Protein AF-A0A4Q8MA79-F1 (afdb_monomer_lite)

pLDDT: mean 74.14, std 9.95, range [38.84, 87.62]

Sequence (97 aa):
MKRKKRRIDLFVVPLIAWLGVLAIGMALSHDVELQNVPGYPNRGQLVLYVFLPLSMVLSNLLVLWASLLIPRWISYLLFFFKCRFGVAVFALFGGGV

Secondary structure (DSSP, 8-state):
-HHHHHHHHHHHHHHHHHHHHHHHHHHHHHHHHHH--TTSPPHHHHHHHHHHHHHHHHHHHHHHHHTTTS-HHHHHHHHHHHHHHHHHHHHHHHS--

Organism: NCBI:txid2480810

Structure (mmCIF, N/CA/C/O backbone):
data_AF-A0A4Q8MA79-F1
#
_entry.id   AF-A0A4Q8MA79-F1
#
loop_
_atom_site.group_PDB
_atom_site.id
_atom_site.type_symbol
_atom_site.label_atom_id
_atom_site.label_alt_id
_atom_site.label_comp_id
_atom_site.label_asym_id
_atom_site.label_entity_id
_atom_site.label_seq_id
_atom_site.pdbx_PDB_ins_code
_atom_site.Cartn_x
_atom_site.Cartn_y
_atom_site.Cartn_z
_atom_site.occupancy
_atom_site.B_iso_or_equiv
_atom_site.auth_seq_id
_atom_site.auth_comp_id
_atom_site.auth_asym_id
_atom_site.auth_atom_id
_atom_site.pdbx_PDB_model_num
ATOM 1 N N . MET A 1 1 ? -11.652 -9.395 25.432 1.00 51.69 1 MET A N 1
ATOM 2 C CA . MET A 1 1 ? -10.428 -9.553 24.600 1.00 51.69 1 MET A CA 1
ATOM 3 C C . MET A 1 1 ? -10.662 -9.792 23.098 1.00 51.69 1 MET A C 1
ATOM 5 O O . MET A 1 1 ? -9.997 -9.135 22.305 1.00 51.69 1 MET A O 1
ATOM 9 N N . LYS A 1 2 ? -11.607 -10.646 22.660 1.00 54.09 2 LYS A N 1
ATOM 10 C CA . LYS A 1 2 ? -11.797 -11.021 21.231 1.00 54.09 2 LYS A CA 1
ATOM 11 C C . LYS A 1 2 ? -11.980 -9.851 20.233 1.00 54.09 2 LYS A C 1
ATOM 13 O O . LYS A 1 2 ? -11.536 -9.944 19.095 1.00 54.09 2 LYS A O 1
ATOM 18 N N . ARG A 1 3 ? -12.583 -8.728 20.654 1.00 53.31 3 ARG A N 1
ATOM 19 C CA . ARG A 1 3 ? -12.851 -7.553 19.789 1.00 53.31 3 ARG A CA 1
ATOM 20 C C . ARG A 1 3 ? -11.618 -6.693 19.458 1.00 53.31 3 ARG A C 1
ATOM 22 O O . ARG A 1 3 ? -11.644 -6.008 18.444 1.00 53.31 3 ARG A O 1
ATOM 29 N N . LYS A 1 4 ? -10.567 -6.691 20.294 1.00 54.47 4 LYS A N 1
ATOM 30 C CA . LYS A 1 4 ? -9.294 -6.006 19.971 1.00 54.47 4 LYS A CA 1
ATOM 31 C C . LYS A 1 4 ? -8.472 -6.835 18.976 1.00 54.47 4 LYS A C 1
ATOM 33 O O . LYS A 1 4 ? -7.939 -6.263 18.038 1.00 54.47 4 LYS A O 1
ATOM 38 N N . LYS A 1 5 ? -8.478 -8.168 19.125 1.00 58.53 5 LYS A N 1
ATOM 39 C CA . LYS A 1 5 ? -7.754 -9.109 18.251 1.00 58.53 5 LYS A CA 1
ATOM 40 C C . LYS A 1 5 ? -8.233 -9.042 16.791 1.00 58.53 5 LYS A C 1
ATOM 42 O O . LYS A 1 5 ? -7.437 -8.721 15.923 1.00 58.53 5 LYS A O 1
ATOM 47 N N . ARG A 1 6 ? -9.554 -9.129 16.550 1.00 60.91 6 ARG A N 1
ATOM 48 C CA . ARG A 1 6 ? -10.137 -8.972 15.195 1.00 60.91 6 ARG A CA 1
ATOM 49 C C . ARG A 1 6 ? -9.804 -7.643 14.515 1.00 60.91 6 ARG A C 1
ATOM 51 O O . ARG A 1 6 ? -9.792 -7.580 13.294 1.00 60.91 6 ARG A O 1
ATOM 58 N N . ARG A 1 7 ? -9.596 -6.572 15.292 1.00 60.50 7 ARG A N 1
ATOM 59 C CA . ARG A 1 7 ? -9.266 -5.259 14.729 1.00 60.50 7 ARG A CA 1
ATOM 60 C C . ARG A 1 7 ? -7.857 -5.270 14.138 1.00 60.50 7 ARG A C 1
ATOM 62 O O . ARG A 1 7 ? -7.670 -4.716 13.073 1.00 60.50 7 ARG A O 1
ATOM 69 N N . ILE A 1 8 ? -6.911 -5.933 14.801 1.00 64.25 8 ILE A N 1
ATOM 70 C CA . ILE A 1 8 ? -5.519 -6.058 14.353 1.00 64.25 8 ILE A CA 1
ATOM 71 C C . ILE A 1 8 ? -5.443 -6.933 13.093 1.00 64.25 8 ILE A C 1
ATOM 73 O O . ILE A 1 8 ? -4.822 -6.523 12.118 1.00 64.25 8 ILE A O 1
ATOM 77 N N . ASP A 1 9 ? -6.154 -8.065 13.061 1.00 64.62 9 ASP A N 1
ATOM 78 C CA . ASP A 1 9 ? -6.133 -8.998 11.920 1.00 64.62 9 ASP A CA 1
ATOM 79 C C . ASP A 1 9 ? -6.549 -8.324 10.593 1.00 64.62 9 ASP A C 1
ATOM 81 O O . ASP A 1 9 ? -5.922 -8.539 9.556 1.00 64.62 9 ASP A O 1
ATOM 85 N N . LEU A 1 10 ? -7.550 -7.434 10.640 1.00 70.19 10 LEU A N 1
ATOM 86 C CA . LEU A 1 10 ? -8.067 -6.686 9.482 1.00 70.19 10 LEU A CA 1
ATOM 87 C C . LEU A 1 10 ? -7.069 -5.686 8.875 1.00 70.19 10 LEU A C 1
ATOM 89 O O . LEU A 1 10 ? -7.209 -5.337 7.708 1.00 70.19 10 LEU A O 1
ATOM 93 N N . PHE A 1 11 ? -6.069 -5.238 9.636 1.00 73.25 11 PHE A N 1
ATOM 94 C CA . PHE A 1 11 ? -5.038 -4.303 9.166 1.00 73.25 11 PHE A CA 1
ATOM 95 C C . PHE A 1 11 ? -3.685 -4.977 8.931 1.00 73.25 11 PHE A C 1
ATOM 97 O O . PHE A 1 11 ? -2.910 -4.506 8.100 1.00 73.25 11 PHE A O 1
ATOM 104 N N . VAL A 1 12 ? -3.416 -6.095 9.609 1.00 77.75 12 VAL A N 1
ATOM 105 C CA . VAL A 1 12 ? -2.173 -6.862 9.461 1.00 77.75 12 VAL A CA 1
ATOM 106 C C . VAL A 1 12 ? -2.150 -7.654 8.156 1.00 77.75 12 VAL A C 1
ATOM 108 O O . VAL A 1 12 ? -1.151 -7.599 7.447 1.00 77.75 12 VAL A O 1
ATOM 111 N N . VAL A 1 13 ? -3.240 -8.334 7.784 1.00 79.25 13 VAL A N 1
ATOM 112 C CA . VAL A 1 13 ? -3.286 -9.110 6.526 1.00 79.25 13 VAL A CA 1
ATOM 113 C C . VAL A 1 13 ? -2.999 -8.236 5.292 1.00 79.25 13 VAL A C 1
ATOM 115 O O . VAL A 1 13 ? -2.126 -8.591 4.500 1.00 79.25 13 VAL A O 1
ATOM 118 N N . PRO A 1 14 ? -3.631 -7.061 5.129 1.00 77.88 14 PRO A N 1
ATOM 119 C CA . PRO A 1 14 ? -3.334 -6.180 4.005 1.00 77.88 14 PRO A CA 1
ATOM 120 C C . PRO A 1 14 ? -1.944 -5.539 4.108 1.00 77.88 14 PRO A C 1
ATOM 122 O O . PRO A 1 14 ? -1.330 -5.273 3.083 1.00 77.88 14 PRO A O 1
ATOM 125 N N . LEU A 1 15 ? -1.427 -5.284 5.318 1.00 83.25 15 LEU A N 1
ATOM 126 C CA . LEU A 1 15 ? -0.053 -4.802 5.506 1.00 83.25 15 LEU A CA 1
ATOM 127 C C . LEU A 1 15 ? 0.966 -5.816 4.967 1.00 83.25 15 LEU A C 1
ATOM 129 O O . LEU A 1 15 ? 1.861 -5.432 4.222 1.00 83.25 15 LEU A O 1
ATOM 133 N N . ILE A 1 16 ? 0.792 -7.100 5.291 1.00 84.44 16 ILE A N 1
ATOM 134 C CA . ILE A 1 16 ? 1.640 -8.187 4.784 1.00 84.44 16 ILE A CA 1
ATOM 135 C C . ILE A 1 16 ? 1.525 -8.295 3.260 1.00 84.44 16 ILE A C 1
ATOM 137 O O . ILE A 1 16 ? 2.543 -8.394 2.581 1.00 84.44 16 ILE A O 1
ATOM 141 N N . ALA A 1 17 ? 0.308 -8.219 2.711 1.00 83.25 17 ALA A N 1
ATOM 142 C CA . ALA A 1 17 ? 0.103 -8.258 1.264 1.00 83.25 17 ALA A CA 1
ATOM 143 C C . ALA A 1 17 ? 0.851 -7.119 0.549 1.00 83.25 17 ALA A C 1
ATOM 145 O O . ALA A 1 17 ? 1.588 -7.370 -0.401 1.00 83.25 17 ALA A O 1
ATOM 146 N N . TRP A 1 18 ? 0.736 -5.879 1.039 1.00 83.62 18 TRP A N 1
ATOM 147 C CA . TRP A 1 18 ? 1.439 -4.734 0.453 1.00 83.62 18 TRP A CA 1
ATOM 148 C C . TRP A 1 18 ? 2.960 -4.810 0.613 1.00 83.62 18 TRP A C 1
ATOM 150 O O . TRP A 1 18 ? 3.672 -4.406 -0.302 1.00 83.62 18 TRP A O 1
ATOM 160 N N . LEU A 1 19 ? 3.464 -5.363 1.721 1.00 85.62 19 LEU A N 1
ATOM 161 C CA . LEU A 1 19 ? 4.894 -5.647 1.883 1.00 85.62 19 LEU A CA 1
ATOM 162 C C . LEU A 1 19 ? 5.388 -6.681 0.863 1.00 85.62 19 LEU A C 1
ATOM 164 O O . LEU A 1 19 ? 6.467 -6.509 0.302 1.00 85.62 19 LEU A O 1
ATOM 168 N N . GLY A 1 20 ? 4.591 -7.715 0.584 1.00 85.00 20 GLY A N 1
ATOM 169 C CA . GLY A 1 20 ? 4.896 -8.693 -0.460 1.00 85.00 20 GLY A CA 1
ATOM 170 C C . GLY A 1 20 ? 4.977 -8.051 -1.846 1.00 85.00 20 GLY A C 1
ATOM 171 O O . GLY A 1 20 ? 5.957 -8.247 -2.559 1.00 85.00 20 GLY A O 1
ATOM 172 N N . VAL A 1 21 ? 3.993 -7.218 -2.202 1.00 83.81 21 VAL A N 1
ATOM 173 C CA . VAL A 1 21 ? 4.000 -6.486 -3.482 1.00 83.81 21 VAL A CA 1
ATOM 174 C C . VAL A 1 21 ? 5.188 -5.519 -3.562 1.00 83.81 21 VAL A C 1
ATOM 176 O O . VAL A 1 21 ? 5.826 -5.432 -4.607 1.00 83.81 21 VAL A O 1
ATOM 179 N N . LEU A 1 22 ? 5.538 -4.842 -2.462 1.00 85.31 22 LEU A N 1
ATOM 180 C CA . LEU A 1 22 ? 6.710 -3.965 -2.394 1.00 85.31 22 LEU A CA 1
ATOM 181 C C . LEU A 1 22 ? 8.016 -4.734 -2.637 1.00 85.31 22 LEU A C 1
ATOM 183 O O . LEU A 1 22 ? 8.861 -4.270 -3.395 1.00 85.31 22 LEU A O 1
ATOM 187 N N . ALA A 1 23 ? 8.178 -5.908 -2.021 1.00 84.81 23 ALA A N 1
ATOM 188 C CA . ALA A 1 23 ? 9.359 -6.748 -2.214 1.00 84.81 23 ALA A CA 1
ATOM 189 C C . ALA A 1 23 ? 9.506 -7.200 -3.674 1.00 84.81 23 ALA A C 1
ATOM 191 O O . ALA A 1 23 ? 10.599 -7.111 -4.231 1.00 84.81 23 ALA A O 1
ATOM 192 N N . ILE A 1 24 ? 8.401 -7.605 -4.310 1.00 81.88 24 ILE A N 1
ATOM 193 C CA . ILE A 1 24 ? 8.378 -7.953 -5.738 1.00 81.88 24 ILE A CA 1
ATOM 194 C C . ILE A 1 24 ? 8.750 -6.731 -6.590 1.00 81.88 24 ILE A C 1
ATOM 196 O O . ILE A 1 24 ? 9.604 -6.837 -7.464 1.00 81.88 24 ILE A O 1
ATOM 200 N N . GLY A 1 25 ? 8.174 -5.557 -6.307 1.00 77.94 25 GLY A N 1
ATOM 201 C CA . GLY A 1 25 ? 8.495 -4.316 -7.019 1.00 77.94 25 GLY A CA 1
ATOM 202 C C . GLY A 1 25 ? 9.969 -3.908 -6.905 1.00 77.94 25 GLY A C 1
ATOM 203 O O . GLY A 1 25 ? 10.562 -3.477 -7.894 1.00 77.94 25 GLY A O 1
ATOM 204 N N . MET A 1 26 ? 10.583 -4.080 -5.729 1.00 81.12 26 MET A N 1
ATOM 205 C CA . MET A 1 26 ? 12.012 -3.805 -5.521 1.00 81.12 26 MET A CA 1
ATOM 206 C C . MET A 1 26 ? 12.905 -4.799 -6.270 1.00 81.12 26 MET A C 1
ATOM 208 O O . MET A 1 26 ? 13.862 -4.370 -6.910 1.00 81.12 26 MET A O 1
ATOM 212 N N . ALA A 1 27 ? 12.580 -6.096 -6.231 1.00 80.38 27 ALA A N 1
ATOM 213 C CA . ALA A 1 27 ? 13.325 -7.125 -6.958 1.00 80.38 27 ALA A CA 1
ATOM 214 C C . ALA A 1 27 ? 13.280 -6.878 -8.474 1.00 80.38 27 ALA A C 1
ATOM 216 O O . ALA A 1 27 ? 14.320 -6.797 -9.120 1.00 80.38 27 ALA A O 1
ATOM 217 N N . LEU A 1 28 ? 12.082 -6.627 -9.015 1.00 73.19 28 LEU A N 1
ATOM 218 C CA . LEU A 1 28 ? 11.907 -6.278 -10.424 1.00 73.19 28 LEU A CA 1
ATOM 219 C C . LEU A 1 28 ? 12.659 -4.993 -10.792 1.00 73.19 28 LEU A C 1
ATOM 221 O O . LEU A 1 28 ? 13.286 -4.936 -11.839 1.00 73.19 28 LEU A O 1
ATOM 225 N N . SER A 1 29 ? 12.652 -3.962 -9.944 1.00 72.81 29 SER A N 1
ATOM 226 C CA . SER A 1 29 ? 13.393 -2.727 -10.245 1.00 72.81 29 SER A CA 1
ATOM 227 C C . SER A 1 29 ? 14.903 -2.954 -10.330 1.00 72.81 29 SER A C 1
ATOM 229 O O . SER A 1 29 ? 15.552 -2.361 -11.188 1.00 72.81 29 SER A O 1
ATOM 231 N N . HIS A 1 30 ? 15.449 -3.830 -9.483 1.00 71.12 30 HIS A N 1
ATOM 232 C CA . HIS A 1 30 ? 16.864 -4.187 -9.517 1.00 71.12 30 HIS A CA 1
ATOM 233 C C . HIS A 1 30 ? 17.232 -4.949 -10.797 1.00 71.12 30 HIS A C 1
ATOM 235 O O . HIS A 1 30 ? 18.199 -4.595 -11.466 1.00 71.12 30 HIS A O 1
ATOM 241 N N . ASP A 1 31 ? 16.426 -5.943 -11.177 1.00 68.12 31 ASP A N 1
ATOM 242 C CA . ASP A 1 31 ? 16.691 -6.769 -12.359 1.00 68.12 31 ASP A CA 1
ATOM 243 C C . ASP A 1 31 ? 16.498 -5.997 -13.674 1.00 68.12 31 ASP A C 1
ATOM 245 O O . ASP A 1 31 ? 17.222 -6.222 -14.644 1.00 68.12 31 ASP A O 1
ATOM 249 N N . VAL A 1 32 ? 15.552 -5.052 -13.727 1.00 64.56 32 VAL A N 1
ATOM 250 C CA . VAL A 1 32 ? 15.264 -4.287 -14.95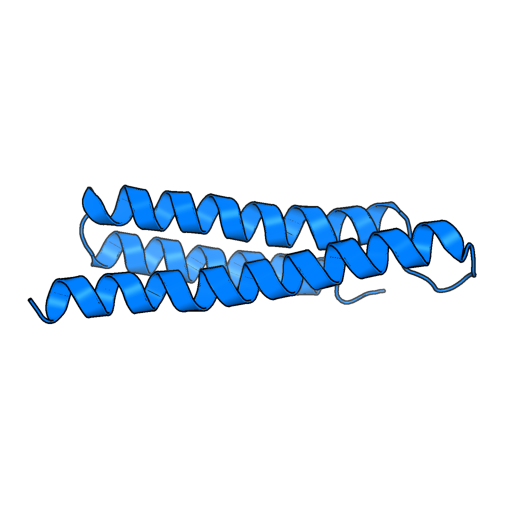1 1.00 64.56 32 VAL A CA 1
ATOM 251 C C . VAL A 1 32 ? 16.275 -3.170 -15.204 1.00 64.56 32 VAL A C 1
ATOM 253 O O . VAL A 1 32 ? 16.619 -2.937 -16.364 1.00 64.56 32 VAL A O 1
ATOM 256 N N . GLU A 1 33 ? 16.826 -2.533 -14.162 1.00 64.56 33 GLU A N 1
ATOM 257 C CA . GLU A 1 33 ? 17.969 -1.616 -14.335 1.00 64.56 33 GLU A CA 1
ATOM 258 C C . GLU A 1 33 ? 19.175 -2.318 -14.985 1.00 64.56 33 GLU A C 1
ATOM 260 O O . GLU A 1 33 ? 19.964 -1.669 -15.672 1.00 64.56 33 GLU A O 1
ATOM 265 N N . LEU A 1 34 ? 19.291 -3.642 -14.834 1.00 62.44 34 LEU A N 1
ATOM 266 C CA . LEU A 1 34 ? 20.369 -4.439 -15.419 1.00 62.44 34 LEU A CA 1
ATOM 267 C C . LEU A 1 34 ? 20.099 -4.875 -16.867 1.00 62.44 34 LEU A C 1
ATOM 269 O O . LEU A 1 34 ? 21.048 -5.197 -17.581 1.00 62.44 34 LEU A O 1
ATOM 273 N N . GLN A 1 35 ? 18.839 -4.909 -17.314 1.00 62.47 35 GLN A N 1
ATOM 274 C CA . GLN A 1 35 ? 18.474 -5.607 -18.550 1.00 62.47 35 GLN A CA 1
ATOM 275 C C . GLN A 1 35 ? 18.363 -4.710 -19.796 1.00 62.47 35 GLN A C 1
ATOM 277 O O . GLN A 1 35 ? 18.632 -5.213 -20.878 1.00 62.47 35 GLN A O 1
ATOM 282 N N . ASN A 1 36 ? 18.066 -3.403 -19.705 1.00 61.12 36 ASN A N 1
ATOM 283 C CA . ASN A 1 36 ? 18.018 -2.465 -20.860 1.00 61.12 36 ASN A CA 1
ATOM 284 C C . ASN A 1 36 ? 17.350 -3.029 -22.151 1.00 61.12 36 ASN A C 1
ATOM 286 O O . ASN A 1 36 ? 17.731 -2.669 -23.267 1.00 61.12 36 ASN A O 1
ATOM 290 N N . VAL A 1 37 ? 16.356 -3.920 -22.025 1.00 59.97 37 VAL A N 1
ATOM 291 C CA . VAL A 1 37 ? 15.690 -4.561 -23.173 1.00 59.97 37 VAL A CA 1
ATOM 292 C C . VAL A 1 37 ? 14.401 -3.804 -23.529 1.00 59.97 37 VAL A C 1
ATOM 294 O O . VAL A 1 37 ? 13.611 -3.498 -22.633 1.00 59.97 37 VAL A O 1
ATOM 297 N N . PRO A 1 38 ? 14.130 -3.524 -24.818 1.00 57.72 38 PRO A N 1
ATOM 298 C CA . PRO A 1 38 ? 12.857 -2.950 -25.257 1.00 57.72 38 PRO A CA 1
ATOM 299 C C . PRO A 1 38 ? 11.667 -3.840 -24.861 1.00 57.72 38 PRO A C 1
ATOM 301 O O . PRO A 1 38 ? 11.692 -5.045 -25.099 1.00 57.72 38 PRO A O 1
ATOM 304 N N . GLY A 1 39 ? 10.621 -3.249 -24.276 1.00 62.22 39 GLY A N 1
ATOM 305 C CA . GLY A 1 39 ? 9.424 -3.962 -23.797 1.00 62.22 39 GLY A CA 1
ATOM 306 C C . GLY A 1 39 ? 9.395 -4.223 -22.287 1.00 62.22 39 GLY A C 1
ATOM 307 O O . GLY A 1 39 ? 8.369 -4.651 -21.763 1.00 62.22 39 GLY A O 1
ATOM 308 N N . TYR A 1 40 ? 10.482 -3.922 -21.575 1.00 62.81 40 TYR A N 1
ATOM 309 C CA . TYR A 1 40 ? 10.477 -3.871 -20.115 1.00 62.81 40 TYR A CA 1
ATOM 310 C C . TYR A 1 40 ? 9.895 -2.548 -19.598 1.00 62.81 40 TYR A C 1
ATOM 312 O O . TYR A 1 40 ? 10.050 -1.521 -20.261 1.00 62.81 40 TYR A O 1
ATOM 320 N N . PRO A 1 41 ? 9.235 -2.547 -18.421 1.00 64.19 41 PRO A N 1
ATOM 321 C CA . PRO A 1 41 ? 8.638 -1.343 -17.867 1.00 64.19 41 PRO A CA 1
ATOM 322 C C . PRO A 1 41 ? 9.671 -0.226 -17.733 1.00 64.19 41 PRO A C 1
ATOM 324 O O . PRO A 1 41 ? 10.745 -0.403 -17.155 1.00 64.19 41 PRO A O 1
ATOM 327 N N . ASN A 1 42 ? 9.318 0.946 -18.258 1.00 72.00 42 ASN A N 1
ATOM 328 C CA . ASN A 1 42 ? 10.185 2.118 -18.251 1.00 72.00 42 ASN A CA 1
ATOM 329 C C . ASN A 1 42 ? 10.514 2.508 -16.802 1.00 72.00 42 ASN A C 1
ATOM 331 O O . ASN A 1 42 ? 9.726 2.258 -15.886 1.00 72.00 42 ASN A O 1
ATOM 335 N N . ARG A 1 43 ? 11.622 3.226 -16.577 1.00 67.06 43 ARG A N 1
ATOM 336 C CA . ARG A 1 43 ? 12.046 3.656 -15.229 1.00 67.06 43 ARG A CA 1
ATOM 337 C C . ARG A 1 43 ? 10.922 4.313 -14.406 1.00 67.06 43 ARG A C 1
ATOM 339 O O . ARG A 1 43 ? 10.825 4.081 -13.208 1.00 67.06 43 ARG A O 1
ATOM 346 N N . GLY A 1 44 ? 10.028 5.074 -15.045 1.00 68.38 44 GLY A N 1
ATOM 347 C CA . GLY A 1 44 ? 8.850 5.666 -14.392 1.00 68.38 44 GLY A CA 1
ATOM 348 C C . GLY A 1 44 ? 7.786 4.656 -13.926 1.00 68.38 44 GLY A C 1
ATOM 349 O O . GLY A 1 44 ? 7.181 4.853 -12.875 1.00 68.38 44 GLY A O 1
ATOM 350 N N . GLN A 1 45 ? 7.584 3.554 -14.655 1.00 70.88 45 GLN A N 1
ATOM 351 C CA . GLN A 1 45 ? 6.684 2.463 -14.257 1.00 70.88 45 GLN A CA 1
ATOM 352 C C . GLN A 1 45 ? 7.285 1.645 -13.104 1.00 70.88 45 GLN A C 1
ATOM 354 O O . GLN A 1 45 ? 6.578 1.314 -12.158 1.00 70.88 45 GLN A O 1
ATOM 359 N N . LEU A 1 46 ? 8.602 1.407 -13.111 1.00 69.44 46 LEU A N 1
ATOM 360 C CA . LEU A 1 46 ? 9.316 0.776 -11.987 1.00 69.44 46 LEU A CA 1
ATOM 361 C C . LEU A 1 46 ? 9.211 1.586 -10.694 1.00 69.44 46 LEU A C 1
ATOM 363 O O . LEU A 1 46 ? 8.913 1.038 -9.633 1.00 69.44 46 LEU A O 1
ATOM 367 N N . VAL A 1 47 ? 9.354 2.910 -10.793 1.00 72.19 47 VAL A N 1
ATOM 368 C CA . VAL A 1 47 ? 9.114 3.828 -9.673 1.00 72.19 47 VAL A CA 1
ATOM 369 C C . VAL A 1 47 ? 7.695 3.639 -9.124 1.00 72.19 47 VAL A C 1
ATOM 371 O O . VAL A 1 47 ? 7.526 3.504 -7.915 1.00 72.19 47 VAL A O 1
ATOM 374 N N . LEU A 1 48 ? 6.671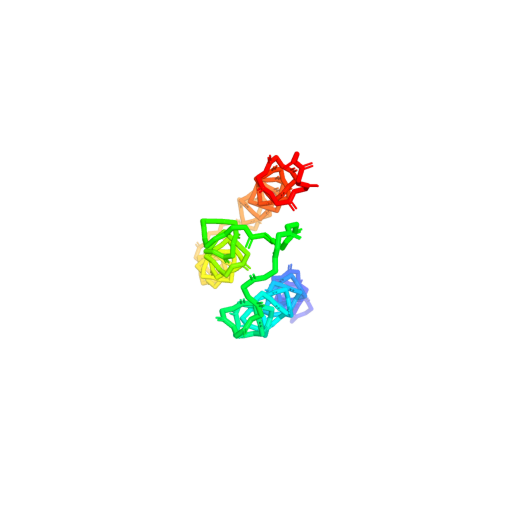 3.530 -9.974 1.00 73.94 48 LEU A N 1
ATOM 375 C CA . LEU A 1 48 ? 5.298 3.267 -9.523 1.00 73.94 48 LEU A CA 1
ATOM 376 C C . LEU A 1 48 ? 5.146 1.907 -8.820 1.00 73.94 48 LEU A C 1
ATOM 378 O O . LEU A 1 48 ? 4.461 1.840 -7.797 1.00 73.94 48 LEU A O 1
ATOM 382 N N . TYR A 1 49 ? 5.814 0.853 -9.296 1.00 73.31 49 TYR A N 1
ATOM 383 C CA . TYR A 1 49 ? 5.774 -0.475 -8.668 1.00 73.31 49 TYR A CA 1
ATOM 384 C C . TYR A 1 49 ? 6.433 -0.534 -7.286 1.00 73.31 49 TYR A C 1
ATOM 386 O O . TYR A 1 49 ? 6.118 -1.434 -6.513 1.00 73.31 49 TYR A O 1
ATOM 394 N N . VAL A 1 50 ? 7.296 0.422 -6.935 1.00 81.25 50 VAL A N 1
ATOM 395 C CA . VAL A 1 50 ? 7.904 0.516 -5.596 1.00 81.25 50 VAL A CA 1
ATOM 396 C C . VAL A 1 50 ? 7.181 1.546 -4.728 1.00 81.25 50 VAL A C 1
ATOM 398 O O . VAL A 1 50 ? 6.781 1.252 -3.600 1.00 81.25 50 VAL A O 1
ATOM 401 N N . PHE A 1 51 ? 6.954 2.753 -5.246 1.00 82.25 51 PHE A N 1
ATOM 402 C CA . PHE A 1 51 ? 6.361 3.841 -4.469 1.00 82.25 51 PHE A CA 1
ATOM 403 C C . PHE A 1 51 ? 4.893 3.593 -4.133 1.00 82.25 51 PHE A C 1
ATOM 405 O O . PHE A 1 51 ? 4.461 3.939 -3.029 1.00 82.25 51 PHE A O 1
ATOM 412 N N . LEU A 1 52 ? 4.116 2.973 -5.029 1.00 82.69 52 LEU A N 1
ATOM 413 C CA . LEU A 1 52 ? 2.706 2.717 -4.749 1.00 82.69 52 LEU A CA 1
ATOM 414 C C . LEU A 1 52 ? 2.539 1.698 -3.609 1.00 82.69 52 LEU A C 1
ATOM 416 O O . LEU A 1 52 ? 1.887 2.054 -2.622 1.00 82.69 52 LEU A O 1
ATOM 420 N N . PRO A 1 53 ? 3.155 0.498 -3.635 1.00 82.50 53 PRO A N 1
ATOM 421 C CA . PRO A 1 53 ? 3.078 -0.421 -2.501 1.00 82.50 53 PRO A CA 1
ATOM 422 C C . PRO A 1 53 ? 3.654 0.175 -1.216 1.00 82.50 53 PRO A C 1
ATOM 424 O O . PRO A 1 53 ? 3.050 0.020 -0.156 1.00 82.50 53 PRO A O 1
ATOM 427 N N . LEU A 1 54 ? 4.754 0.934 -1.294 1.00 86.38 54 LEU A N 1
ATOM 428 C CA . LEU A 1 54 ? 5.334 1.614 -0.133 1.00 86.38 54 LEU A CA 1
ATOM 429 C C . LEU A 1 54 ? 4.345 2.604 0.499 1.00 86.38 54 LEU A C 1
ATOM 431 O O . LEU A 1 54 ? 4.124 2.578 1.712 1.00 86.38 54 LEU A O 1
ATOM 435 N N . SER A 1 55 ? 3.686 3.433 -0.314 1.00 84.81 55 SER A N 1
ATOM 436 C CA . SER A 1 55 ? 2.661 4.372 0.157 1.00 84.81 55 SER A CA 1
ATOM 437 C C . SER A 1 55 ? 1.483 3.646 0.818 1.00 84.81 55 SER A C 1
ATOM 439 O O . SER A 1 55 ? 0.933 4.113 1.823 1.00 84.81 55 SER A O 1
ATOM 441 N N . MET A 1 56 ? 1.130 2.457 0.317 1.00 84.75 56 MET A N 1
ATOM 442 C CA . MET A 1 56 ? 0.082 1.610 0.881 1.00 84.75 56 MET A CA 1
ATOM 443 C C . MET A 1 56 ? 0.508 0.968 2.202 1.00 84.75 56 MET A C 1
ATOM 445 O O . MET A 1 56 ? -0.310 0.900 3.118 1.00 84.75 56 MET A O 1
ATOM 449 N N . VAL A 1 57 ? 1.767 0.559 2.357 1.00 86.81 57 VAL A N 1
ATOM 450 C CA . VAL A 1 57 ? 2.314 0.092 3.642 1.00 86.81 57 VAL A CA 1
ATOM 451 C C . VAL A 1 57 ? 2.257 1.219 4.676 1.00 86.81 57 VAL A C 1
ATOM 453 O O . VAL A 1 57 ? 1.635 1.056 5.729 1.00 86.81 57 VAL A O 1
ATOM 456 N N . LEU A 1 58 ? 2.811 2.391 4.351 1.00 87.62 58 LEU A N 1
ATOM 457 C CA . LEU A 1 58 ? 2.888 3.539 5.263 1.00 87.62 58 LEU A CA 1
ATOM 458 C C . LEU A 1 58 ? 1.509 4.018 5.713 1.00 87.62 58 LEU A C 1
ATOM 460 O O . LEU A 1 58 ? 1.244 4.174 6.904 1.00 87.62 58 LEU A O 1
ATOM 464 N N . SER A 1 59 ? 0.583 4.182 4.774 1.00 83.75 59 SER A N 1
ATOM 465 C CA . SER A 1 59 ? -0.779 4.583 5.116 1.00 83.75 59 SER A CA 1
ATOM 466 C C . SER A 1 59 ? -1.533 3.492 5.889 1.00 83.75 59 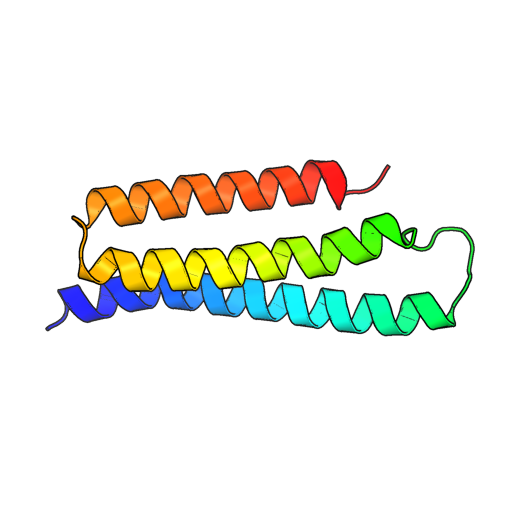SER A C 1
ATOM 468 O O . SER A 1 59 ? -2.465 3.809 6.617 1.00 83.75 59 SER A O 1
ATOM 470 N N . ASN A 1 60 ? -1.162 2.205 5.781 1.00 83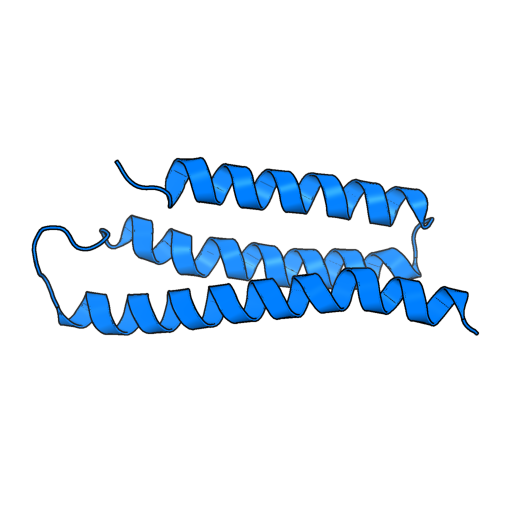.69 60 ASN A N 1
ATOM 471 C CA . ASN A 1 60 ? -1.783 1.143 6.590 1.00 83.69 60 ASN A CA 1
ATOM 472 C C . ASN A 1 60 ? -1.286 1.196 8.024 1.00 83.69 60 ASN A C 1
ATOM 474 O O . ASN A 1 60 ? -2.086 1.033 8.938 1.00 83.69 60 ASN A O 1
ATOM 478 N N . LEU A 1 61 ? 0.005 1.464 8.217 1.00 84.25 61 LEU A N 1
ATOM 479 C CA . LEU A 1 61 ? 0.571 1.724 9.537 1.00 84.25 61 LEU A CA 1
ATOM 480 C C . LEU A 1 61 ? -0.089 2.950 10.175 1.00 84.25 61 LEU A C 1
ATOM 482 O O . LEU A 1 61 ? -0.482 2.889 11.338 1.00 84.25 61 LEU A O 1
ATOM 486 N N . LEU A 1 62 ? -0.306 4.016 9.397 1.00 85.12 62 LEU A N 1
ATOM 487 C CA . LEU A 1 62 ? -0.993 5.217 9.868 1.00 85.12 62 LEU A CA 1
ATOM 488 C C . LEU A 1 62 ? -2.447 4.930 10.264 1.00 85.12 62 LEU A C 1
ATOM 490 O O . LEU A 1 62 ? -2.876 5.335 11.340 1.00 85.12 62 LEU A O 1
ATOM 494 N N . VAL A 1 63 ? -3.204 4.199 9.436 1.00 81.50 63 VAL A N 1
ATOM 495 C CA . VAL A 1 63 ?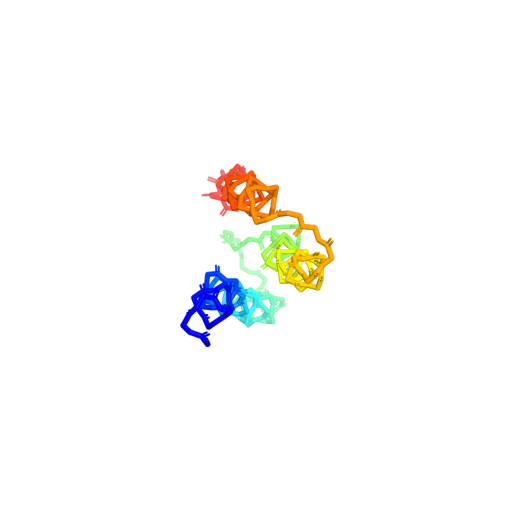 -4.592 3.828 9.758 1.00 81.50 63 VAL A CA 1
ATOM 496 C C . VAL A 1 63 ? -4.643 2.859 10.938 1.00 81.50 63 VAL A C 1
ATOM 498 O O . VAL A 1 63 ? -5.522 2.997 11.784 1.00 81.50 63 VAL A O 1
ATOM 501 N N . LEU A 1 64 ? -3.703 1.917 11.051 1.00 80.44 64 LEU A N 1
ATOM 502 C CA . LEU A 1 64 ? -3.597 1.012 12.196 1.00 80.44 64 LEU A CA 1
ATOM 503 C C . LEU A 1 64 ? -3.347 1.799 13.487 1.00 80.44 64 LEU A C 1
ATOM 505 O O . LEU A 1 64 ? -4.058 1.586 14.469 1.00 80.44 64 LEU A O 1
ATOM 509 N N . TRP A 1 65 ? -2.403 2.740 13.466 1.00 81.75 65 TRP A N 1
ATOM 510 C CA . TRP A 1 65 ? -2.116 3.624 14.593 1.00 81.75 65 TRP A CA 1
ATOM 511 C C . TRP A 1 65 ? -3.326 4.501 14.941 1.00 81.75 65 TRP A C 1
ATOM 513 O O . TRP A 1 65 ? -3.794 4.490 16.079 1.00 81.75 65 TRP A O 1
ATOM 523 N N . ALA A 1 66 ? -3.925 5.160 13.947 1.00 79.00 66 ALA A N 1
ATOM 524 C CA . ALA A 1 66 ? -5.122 5.972 14.129 1.00 79.00 66 ALA A CA 1
ATOM 525 C C . ALA A 1 66 ? -6.310 5.140 14.637 1.00 79.00 66 ALA A C 1
ATOM 527 O O . ALA A 1 66 ? -7.083 5.623 15.455 1.00 79.00 66 ALA A O 1
ATOM 528 N N . SER A 1 67 ? -6.450 3.871 14.237 1.00 74.56 67 SER A N 1
ATOM 529 C CA . SER A 1 67 ? -7.550 2.988 14.665 1.00 74.56 67 SER A CA 1
ATOM 530 C C . SER A 1 67 ? -7.584 2.704 16.173 1.00 74.56 67 SER A C 1
ATOM 532 O O . SER A 1 67 ? -8.594 2.201 16.688 1.00 74.56 67 SER A O 1
ATOM 534 N N . LEU A 1 68 ? -6.493 3.022 16.879 1.00 74.50 68 LEU A N 1
ATOM 535 C CA . LEU A 1 68 ? -6.418 3.021 18.338 1.00 74.50 68 LEU A CA 1
ATOM 536 C C . LEU A 1 68 ? -7.101 4.253 18.955 1.00 74.50 68 LEU A C 1
ATOM 538 O O . LEU A 1 68 ? -7.568 4.168 20.088 1.00 74.50 68 LEU A O 1
ATOM 542 N N . LEU A 1 69 ? -7.198 5.348 18.197 1.00 81.31 69 LEU A N 1
ATOM 543 C CA . LEU A 1 69 ? -7.707 6.661 18.602 1.00 81.31 69 LEU A CA 1
ATOM 544 C C . LEU A 1 69 ? -9.112 6.962 18.052 1.00 81.31 69 LEU A C 1
ATOM 546 O O . LEU A 1 69 ? -9.885 7.651 18.710 1.00 81.31 69 LEU A O 1
ATOM 550 N N . ILE A 1 70 ? -9.472 6.436 16.873 1.00 78.88 70 ILE A N 1
ATOM 551 C CA . ILE A 1 70 ? -10.750 6.739 16.204 1.00 78.88 70 ILE A CA 1
ATOM 552 C C . ILE A 1 70 ? -11.798 5.606 16.306 1.00 78.88 70 ILE A C 1
ATOM 554 O O . ILE A 1 70 ? -11.460 4.426 16.487 1.00 78.88 70 ILE A O 1
ATOM 558 N N . PRO A 1 71 ? -13.104 5.933 16.177 1.00 80.56 71 PRO A N 1
ATOM 559 C CA . PRO A 1 71 ? -14.184 4.950 16.118 1.00 80.56 71 PRO A CA 1
ATOM 560 C C . PRO A 1 71 ? -13.991 3.899 15.015 1.00 80.56 71 PRO A C 1
ATOM 562 O O . PRO A 1 71 ? -13.601 4.204 13.891 1.00 80.56 71 PRO A O 1
ATOM 565 N N . ARG A 1 72 ? -14.344 2.641 15.322 1.00 73.25 72 ARG A N 1
ATOM 566 C CA . ARG A 1 72 ? -14.125 1.470 14.442 1.00 73.25 72 ARG A CA 1
ATOM 567 C C . ARG A 1 72 ? -14.667 1.640 13.026 1.00 73.25 72 ARG A C 1
ATOM 569 O O . ARG A 1 72 ? -14.022 1.209 12.078 1.00 73.25 72 ARG A O 1
ATOM 576 N N . TRP A 1 73 ? -15.857 2.216 12.902 1.00 78.38 73 TRP A N 1
ATOM 577 C CA . TRP A 1 73 ? -16.533 2.370 11.618 1.00 78.38 73 TRP A CA 1
ATOM 578 C C . TRP A 1 73 ? -15.771 3.330 10.694 1.00 78.38 73 TRP A C 1
ATOM 580 O O . TRP A 1 73 ? -15.643 3.037 9.511 1.00 78.38 73 TRP A O 1
ATOM 590 N N . ILE A 1 74 ? -15.158 4.387 11.244 1.00 82.62 74 ILE A N 1
ATOM 591 C CA . ILE A 1 74 ? -14.302 5.316 10.492 1.00 82.62 74 ILE A CA 1
ATOM 592 C C . ILE A 1 74 ? -13.034 4.602 10.019 1.00 82.62 74 ILE A C 1
ATOM 594 O O . ILE A 1 74 ? -12.668 4.717 8.853 1.00 82.62 74 ILE A O 1
ATOM 598 N N . SER A 1 75 ? -12.384 3.810 10.881 1.00 77.62 75 SER A N 1
ATOM 599 C CA . SER A 1 75 ? -11.187 3.055 10.477 1.00 77.62 75 SER A CA 1
ATOM 600 C C . SER A 1 75 ? -11.475 2.071 9.340 1.00 77.62 75 SER A C 1
ATOM 602 O O . SER A 1 75 ? -10.656 1.935 8.435 1.00 77.62 75 SER A O 1
ATOM 604 N N . TYR A 1 76 ? -12.634 1.402 9.364 1.00 79.12 76 TYR A N 1
ATOM 605 C CA . TYR A 1 76 ? -13.045 0.512 8.275 1.00 79.12 76 TYR A CA 1
ATOM 606 C C . TYR A 1 76 ? -13.359 1.274 6.989 1.00 79.12 76 TYR A C 1
ATOM 608 O O . TYR A 1 76 ? -12.980 0.817 5.912 1.00 79.12 76 TYR A O 1
ATOM 616 N N . LEU A 1 77 ? -13.994 2.443 7.093 1.00 84.00 77 LEU A N 1
ATOM 617 C CA . LEU A 1 77 ? -14.277 3.295 5.942 1.00 84.00 77 LEU A CA 1
ATOM 618 C C . LEU A 1 77 ? -12.977 3.746 5.256 1.00 84.00 77 LEU A C 1
ATOM 620 O O . LEU A 1 77 ? -12.818 3.566 4.051 1.00 84.00 77 LEU A O 1
ATOM 624 N N . LEU A 1 78 ? -12.019 4.256 6.039 1.00 81.69 78 LEU A N 1
ATOM 625 C CA . LEU A 1 78 ? -10.706 4.690 5.551 1.00 81.69 78 LEU A CA 1
ATOM 626 C C . LEU A 1 78 ? -9.937 3.542 4.894 1.00 81.69 78 LEU A C 1
ATOM 628 O O . LEU A 1 78 ? -9.370 3.711 3.817 1.00 81.69 78 LEU A O 1
ATOM 632 N N . PHE A 1 79 ? -9.957 2.361 5.514 1.00 79.06 79 PHE A N 1
ATOM 633 C CA . PHE A 1 79 ? -9.338 1.164 4.956 1.00 79.06 79 PHE A CA 1
ATOM 634 C C . PHE A 1 79 ? -9.917 0.798 3.585 1.00 79.06 79 PHE A C 1
ATOM 636 O O . PHE A 1 79 ? -9.180 0.563 2.628 1.00 79.06 79 PHE A O 1
ATOM 643 N N . PHE A 1 80 ? -11.244 0.785 3.482 1.00 80.69 80 PHE A N 1
ATOM 644 C CA . PHE A 1 80 ? -11.943 0.369 2.276 1.00 80.69 80 PHE A CA 1
ATOM 645 C C . PHE A 1 80 ? -11.718 1.338 1.108 1.00 80.69 80 PHE A C 1
ATOM 647 O O . PHE A 1 80 ? -11.413 0.899 -0.004 1.00 80.69 80 PHE A O 1
ATOM 654 N N . PHE A 1 81 ? -11.787 2.649 1.365 1.00 82.69 81 PHE A N 1
ATOM 655 C CA . PHE A 1 81 ? -11.458 3.673 0.368 1.00 82.69 81 PHE A CA 1
ATOM 656 C C . PHE A 1 81 ? -10.019 3.544 -0.118 1.00 82.69 81 PHE A C 1
ATOM 658 O O . PHE A 1 81 ? -9.766 3.556 -1.321 1.00 82.69 81 PHE A O 1
ATOM 665 N N . LYS A 1 82 ? -9.081 3.354 0.809 1.00 80.19 82 LYS A N 1
ATOM 666 C CA . LYS A 1 82 ? -7.665 3.247 0.484 1.00 80.19 82 LYS A CA 1
ATOM 667 C C . LYS A 1 82 ? -7.341 2.006 -0.350 1.00 80.19 82 LYS A C 1
ATOM 669 O O . LYS A 1 82 ? -6.626 2.121 -1.339 1.00 80.19 82 LYS A O 1
ATOM 674 N N . CYS A 1 83 ? -7.874 0.835 0.008 1.00 78.25 83 CYS A N 1
ATOM 675 C CA . CYS A 1 83 ? -7.672 -0.387 -0.775 1.00 78.25 83 CYS A CA 1
ATOM 676 C C . CYS A 1 83 ? -8.210 -0.238 -2.202 1.00 78.25 83 CYS A C 1
ATOM 678 O O . CYS A 1 83 ? -7.522 -0.607 -3.149 1.00 78.25 83 CYS A O 1
ATOM 680 N N . ARG A 1 84 ? -9.403 0.348 -2.371 1.00 79.00 84 ARG A N 1
ATOM 681 C CA . ARG A 1 84 ? -9.969 0.598 -3.704 1.00 79.00 84 ARG A CA 1
ATOM 682 C C . ARG A 1 84 ? -9.153 1.599 -4.504 1.00 79.00 84 ARG A C 1
ATOM 684 O O . ARG A 1 84 ? -8.885 1.352 -5.672 1.00 79.00 84 ARG A O 1
ATOM 691 N N . PHE A 1 85 ? -8.726 2.685 -3.869 1.00 81.19 85 PHE A N 1
ATOM 692 C CA . PHE A 1 85 ? -7.885 3.688 -4.507 1.00 81.19 85 PHE A CA 1
ATOM 693 C C . PHE A 1 85 ? -6.539 3.098 -4.942 1.00 81.19 85 PHE A C 1
ATOM 695 O O . PHE A 1 85 ? -6.135 3.278 -6.083 1.00 81.19 85 PHE A O 1
ATOM 702 N N . GLY A 1 86 ? -5.880 2.322 -4.077 1.00 76.06 86 GLY A N 1
ATOM 703 C CA . GLY A 1 86 ? -4.606 1.681 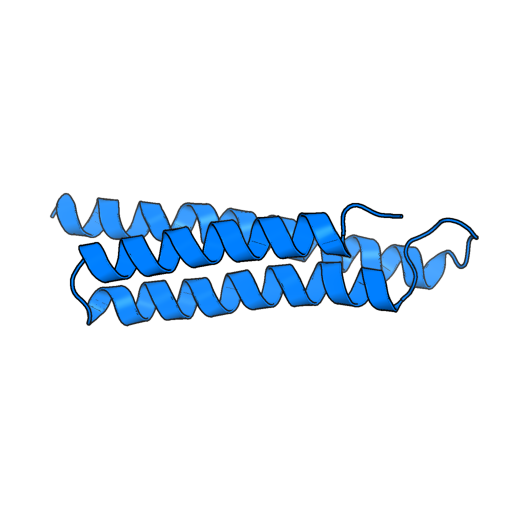-4.401 1.00 76.06 86 GLY A CA 1
ATOM 704 C C . GLY A 1 86 ? -4.702 0.680 -5.544 1.00 76.06 86 GLY A C 1
ATOM 705 O O . GLY A 1 86 ? -3.861 0.706 -6.435 1.00 76.06 86 GLY A O 1
ATOM 706 N N . VAL A 1 87 ? -5.750 -0.148 -5.564 1.00 75.50 87 VAL A N 1
ATOM 707 C CA . VAL A 1 87 ? -6.002 -1.075 -6.678 1.00 75.50 87 VAL A CA 1
ATOM 708 C C . VAL A 1 87 ? -6.329 -0.317 -7.967 1.00 75.50 87 VAL A C 1
ATOM 710 O O . VAL A 1 87 ? -5.825 -0.690 -9.018 1.00 75.50 87 VAL A O 1
ATOM 713 N N . ALA A 1 88 ? -7.117 0.761 -7.903 1.00 79.44 88 ALA A N 1
ATOM 714 C CA . ALA A 1 88 ? -7.440 1.574 -9.075 1.00 79.44 88 ALA A CA 1
ATOM 715 C C . ALA A 1 88 ? -6.197 2.257 -9.662 1.00 79.44 88 ALA A C 1
ATOM 717 O O . ALA A 1 88 ? -5.977 2.190 -10.865 1.00 79.44 88 ALA A O 1
ATOM 718 N N . VAL A 1 89 ? -5.349 2.859 -8.821 1.00 75.38 89 VAL A N 1
ATOM 719 C CA . VAL A 1 89 ? -4.084 3.465 -9.263 1.00 75.38 89 VAL A CA 1
ATOM 720 C C . VAL A 1 89 ? -3.145 2.395 -9.825 1.00 75.38 89 VAL A C 1
ATOM 722 O O . VAL A 1 89 ? -2.557 2.592 -10.882 1.00 75.38 89 VAL A O 1
ATOM 725 N N . PHE A 1 90 ? -3.049 1.230 -9.184 1.00 72.31 90 PHE A N 1
ATOM 726 C CA . PHE A 1 90 ? -2.242 0.131 -9.711 1.00 72.31 90 PHE A CA 1
ATOM 727 C C . PHE A 1 90 ? -2.756 -0.361 -11.071 1.00 72.31 90 PHE A C 1
ATOM 729 O O . PHE A 1 90 ? -1.964 -0.559 -11.982 1.00 72.31 90 PHE A O 1
ATOM 736 N N . ALA A 1 91 ? -4.069 -0.509 -11.248 1.00 73.38 91 ALA A N 1
ATOM 737 C CA . ALA A 1 91 ? -4.653 -0.945 -12.514 1.00 73.38 91 ALA A CA 1
ATOM 738 C C . ALA A 1 91 ? -4.471 0.094 -13.633 1.00 73.38 91 ALA A C 1
ATOM 740 O O . ALA A 1 91 ? -4.129 -0.272 -14.752 1.00 73.38 91 ALA A O 1
ATOM 741 N N . LEU A 1 92 ? -4.661 1.384 -13.331 1.00 73.06 92 LEU A N 1
ATOM 742 C CA . LEU A 1 92 ? -4.559 2.469 -14.312 1.00 73.06 92 LEU A CA 1
ATOM 743 C C . LEU A 1 92 ? -3.117 2.754 -14.749 1.00 73.06 92 LEU A C 1
ATOM 745 O O . LEU A 1 92 ? -2.897 3.112 -15.900 1.00 73.06 92 LEU A O 1
ATOM 749 N N . PHE A 1 93 ? -2.144 2.615 -13.843 1.00 68.62 93 PHE A N 1
ATOM 750 C CA . PHE A 1 93 ? -0.759 3.032 -14.095 1.00 68.62 93 PHE A CA 1
ATOM 751 C C . PHE A 1 93 ? 0.254 1.876 -14.130 1.00 68.62 93 PHE A C 1
ATOM 753 O O . PHE A 1 93 ? 1.331 2.033 -14.700 1.00 68.62 93 PHE A O 1
ATOM 760 N N . GLY A 1 94 ? -0.075 0.726 -13.539 1.00 61.00 94 GLY A N 1
ATOM 761 C CA . GLY A 1 94 ? 0.743 -0.494 -13.517 1.00 61.00 94 GLY A CA 1
ATOM 762 C C . GLY A 1 94 ? 0.176 -1.655 -14.348 1.00 61.00 94 GLY A C 1
ATOM 763 O O . GLY A 1 94 ? 0.831 -2.677 -14.482 1.00 61.00 94 GLY A O 1
ATOM 764 N N . GLY A 1 95 ? -1.029 -1.533 -14.917 1.00 61.84 95 GLY A N 1
ATOM 765 C CA . GLY A 1 95 ? -1.611 -2.559 -15.796 1.00 61.84 95 GLY A CA 1
ATOM 766 C C . GLY A 1 95 ? -1.034 -2.591 -17.217 1.00 61.84 95 GLY A C 1
ATOM 767 O O . GLY A 1 95 ? -1.220 -3.585 -17.909 1.00 61.84 95 GLY A O 1
ATOM 768 N N . GLY A 1 96 ? -0.316 -1.540 -17.623 1.00 53.94 96 GLY A N 1
ATOM 769 C CA . GLY A 1 96 ? 0.322 -1.432 -18.937 1.00 53.94 96 GLY A CA 1
ATOM 770 C C . GLY A 1 96 ? -0.648 -1.097 -20.078 1.00 53.94 96 GLY A C 1
ATOM 771 O O . GLY A 1 96 ? -1.553 -1.864 -20.398 1.00 53.94 96 GLY A O 1
ATOM 772 N N . VAL A 1 97 ? -0.406 0.054 -20.706 1.00 38.84 97 VAL A N 1
ATOM 773 C CA . VAL A 1 97 ? -0.357 0.163 -22.172 1.00 38.84 97 VAL A CA 1
ATOM 774 C C . VAL A 1 97 ? 1.110 0.013 -22.551 1.00 38.84 97 VAL A C 1
ATOM 776 O O . VAL A 1 97 ? 1.942 0.540 -21.768 1.00 38.84 97 VAL A O 1
#

Radius of gyration: 16.02 Å; chains: 1; bounding box: 37×18×50 Å

Foldseek 3Di:
DVVVVVLCVVLVVVLVVLVVQLVVLVVLLVVVVVPPDPPRDDNVLSCCSNVLSVVVNVVSVVLSVCCVVDDPVVSVVSVVVSVVVSVVCCCVRVVDD